Protein AF-A0A0V1GSZ4-F1 (afdb_monomer)

Nearest PDB structures (foldseek):
  8gh6-assembly1_A  TM=5.740E-01  e=3.242E-01  Bombyx mori

Sequence (174 aa):
MNVLGGAIQTRHLDAWLQCKRQGKTASCVVLDRSSSRFITTGRYTSFAALRFALPARLDLLPCRARSSKRSYQSCRRCGYDRETLPHILQHCRQFSAPAYQARHDAVQGRLETVMRRRFPNLRVNRALPEIGSNKRPDLVVVDEEARSPSSTLESGSGRITKRRSLRTGCKDTP

Secondary structure (DSSP, 8-state):
--HHHHHHHHHHHHHHHTSTTTHHHHHHHHS-GGGGHHHHH-TTS-HHHHHHHHHHHTT-S--GGG-TT-S--S-TTT--S---HHIIIII-HHHHHHHHHHHHHHHHHHHHHHHTTT-TTEEES--BGGGTB----SEEE--SS--S-------SS-----------------

Radius of gyration: 26.25 Å; Cα contacts (8 Å, |Δi|>4): 126; chains: 1; bounding box: 75×42×79 Å

Organism: Trichinella pseudospiralis (NCBI:txid6337)

pLDDT: mean 75.93, std 20.1, range [29.88, 95.19]

Foldseek 3Di:
DDPVVVVVVVVVLVVQCPPPQQVVLSVQCVPDVVSCVCVVPVPPADPVRCVPVVCLSSQNDDAQQVDPPDPQQADPFPRHRHRGSCCQPPPVCRNCVVVVVVVVVVVLVVVCVVVCVVAVQKDAQDFDVVVVGRGGDGIDGDDPVPPDDDDDPDPDDDDDDPPDDDDDDDDDDD

Mean predicted aligned error: 13.74 Å

Structure (mmCIF, N/CA/C/O backbone):
data_AF-A0A0V1GSZ4-F1
#
_entry.id   AF-A0A0V1GSZ4-F1
#
loop_
_atom_site.group_PDB
_atom_site.id
_atom_site.type_symbol
_at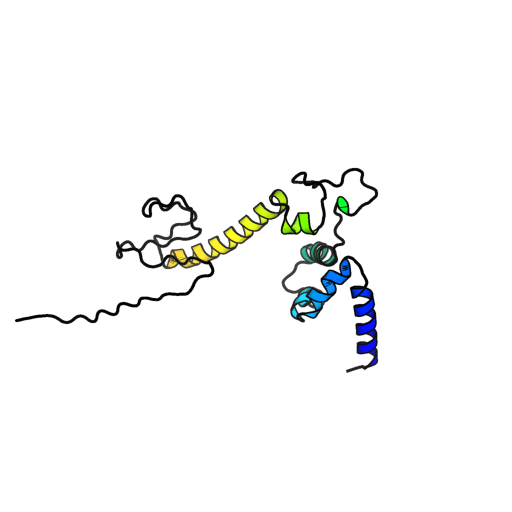om_site.label_at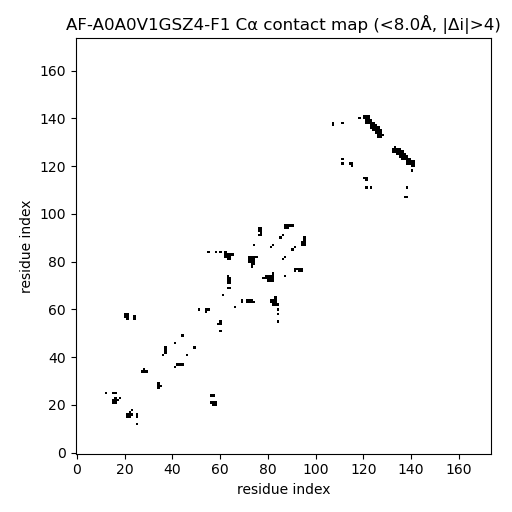om_id
_atom_site.label_alt_id
_atom_site.label_comp_id
_atom_site.label_asym_id
_atom_site.label_entity_id
_atom_site.label_seq_id
_atom_site.pdbx_PDB_ins_code
_atom_site.Cartn_x
_atom_site.Cartn_y
_atom_site.Cartn_z
_atom_site.occupancy
_atom_site.B_iso_or_equiv
_atom_site.auth_seq_id
_atom_site.auth_comp_id
_atom_site.auth_asym_id
_atom_site.auth_atom_id
_atom_site.pdbx_PDB_model_num
ATOM 1 N N . MET A 1 1 ? -16.516 -3.306 -34.337 1.00 43.47 1 MET A N 1
ATOM 2 C CA . MET A 1 1 ? -15.237 -3.301 -33.587 1.00 43.47 1 MET A CA 1
ATOM 3 C C . MET A 1 1 ? -14.121 -3.446 -34.612 1.00 43.47 1 MET A C 1
ATOM 5 O O . MET A 1 1 ? -14.121 -4.437 -35.325 1.00 43.47 1 MET A O 1
ATOM 9 N N . ASN A 1 2 ? -13.261 -2.434 -34.786 1.00 47.19 2 ASN A N 1
ATOM 10 C CA . ASN A 1 2 ? -12.267 -2.415 -35.869 1.00 47.19 2 ASN A CA 1
ATOM 11 C C . ASN A 1 2 ? -11.190 -3.488 -35.655 1.00 47.19 2 ASN A C 1
ATOM 13 O O . ASN A 1 2 ? -10.410 -3.405 -34.708 1.00 47.19 2 ASN A O 1
ATOM 17 N N . VAL A 1 3 ? -11.127 -4.453 -36.572 1.00 54.50 3 VAL A N 1
ATOM 18 C CA . VAL A 1 3 ? -10.189 -5.592 -36.577 1.00 54.50 3 VAL A CA 1
ATOM 19 C C . VAL A 1 3 ? -8.723 -5.127 -36.523 1.00 54.50 3 VAL A C 1
ATOM 21 O O . VAL A 1 3 ? -7.900 -5.718 -35.828 1.00 54.50 3 VAL A O 1
ATOM 24 N N . LEU A 1 4 ? -8.422 -3.983 -37.149 1.00 52.06 4 LEU A N 1
ATOM 25 C CA . LEU A 1 4 ? -7.107 -3.328 -37.111 1.00 52.06 4 LEU A CA 1
ATOM 26 C C . LEU A 1 4 ? -6.712 -2.850 -35.705 1.00 52.06 4 LEU A C 1
ATOM 28 O O . LEU A 1 4 ? -5.552 -2.953 -35.319 1.00 52.06 4 LEU A O 1
ATOM 32 N N . GLY A 1 5 ? -7.673 -2.370 -34.910 1.00 58.62 5 GLY A N 1
ATOM 33 C CA . GLY A 1 5 ? -7.424 -1.953 -33.528 1.00 58.62 5 GLY A CA 1
ATOM 34 C C . GLY A 1 5 ? -7.088 -3.136 -32.619 1.00 58.62 5 GLY A C 1
ATOM 35 O O . GLY A 1 5 ? -6.238 -3.006 -31.743 1.00 58.62 5 GLY A O 1
ATOM 36 N N . GLY A 1 6 ? -7.699 -4.298 -32.872 1.00 64.81 6 GLY A N 1
ATOM 37 C CA . GLY A 1 6 ? -7.403 -5.543 -32.161 1.00 64.81 6 GLY A CA 1
ATOM 38 C C . GLY A 1 6 ? -5.990 -6.055 -32.444 1.00 64.81 6 GLY A C 1
ATOM 39 O O . GLY A 1 6 ? -5.229 -6.278 -31.509 1.00 64.81 6 GLY A O 1
ATOM 40 N N . ALA A 1 7 ? -5.599 -6.144 -33.720 1.00 62.75 7 ALA A N 1
ATOM 41 C CA . ALA A 1 7 ? -4.263 -6.606 -34.120 1.00 62.75 7 ALA A CA 1
ATOM 42 C C . ALA A 1 7 ? -3.125 -5.679 -33.637 1.00 62.75 7 ALA A C 1
ATOM 44 O O . ALA A 1 7 ? -2.021 -6.119 -33.313 1.00 62.75 7 ALA A O 1
ATOM 45 N N . ILE A 1 8 ? -3.389 -4.373 -33.555 1.00 68.06 8 ILE A N 1
ATOM 46 C CA . ILE A 1 8 ? -2.455 -3.401 -32.976 1.00 68.06 8 ILE A CA 1
ATOM 47 C C . ILE A 1 8 ? -2.371 -3.554 -31.450 1.00 68.06 8 ILE A C 1
ATOM 49 O O . ILE A 1 8 ? -1.304 -3.383 -30.868 1.00 68.06 8 ILE A O 1
ATOM 53 N N . GLN A 1 9 ? -3.465 -3.885 -30.771 1.00 69.56 9 GLN A N 1
ATOM 54 C CA . GLN A 1 9 ? -3.434 -4.109 -29.325 1.00 69.56 9 GLN A CA 1
ATOM 55 C C . GLN A 1 9 ? -2.676 -5.387 -28.959 1.00 69.56 9 GLN A C 1
ATOM 57 O O . GLN A 1 9 ? -1.893 -5.361 -28.009 1.00 69.56 9 GLN A O 1
ATOM 62 N N . THR A 1 10 ? -2.835 -6.468 -29.728 1.00 76.19 10 THR A N 1
ATOM 63 C CA . THR A 1 10 ? -2.129 -7.732 -29.470 1.00 76.19 10 THR A CA 1
ATOM 64 C C . THR A 1 10 ? -0.620 -7.591 -29.651 1.00 76.19 10 THR A C 1
ATOM 66 O O . THR A 1 10 ? 0.119 -7.927 -28.733 1.00 76.19 10 THR A O 1
ATOM 69 N N . ARG A 1 11 ? -0.140 -6.962 -30.736 1.00 81.75 11 ARG A N 1
ATOM 70 C CA . ARG A 1 11 ? 1.313 -6.757 -30.937 1.00 81.75 11 ARG A CA 1
ATOM 71 C C . ARG A 1 11 ? 1.962 -5.933 -29.813 1.00 81.75 11 ARG A C 1
ATOM 73 O O . ARG A 1 11 ? 3.095 -6.197 -29.420 1.00 81.75 11 ARG A O 1
ATOM 80 N N . HIS A 1 12 ? 1.265 -4.910 -29.302 1.00 82.19 12 HIS A N 1
ATOM 81 C CA . HIS A 1 12 ? 1.781 -4.078 -28.211 1.00 82.19 12 HIS A CA 1
ATOM 82 C C . HIS A 1 12 ? 1.781 -4.838 -26.885 1.00 82.19 12 HIS A C 1
ATOM 84 O O . HIS A 1 12 ? 2.705 -4.668 -26.090 1.00 82.19 12 HIS A O 1
ATOM 90 N N . LEU A 1 13 ? 0.781 -5.693 -26.663 1.00 82.19 13 LEU A N 1
ATOM 91 C CA . LEU A 1 13 ? 0.742 -6.590 -25.517 1.00 82.19 13 LEU A CA 1
ATOM 92 C C . LEU A 1 13 ? 1.891 -7.606 -25.565 1.00 82.19 13 LEU A C 1
ATOM 94 O O . LEU A 1 13 ? 2.600 -7.740 -24.572 1.00 82.19 13 LEU A O 1
ATOM 98 N N . ASP A 1 14 ? 2.129 -8.247 -26.709 1.00 85.50 14 ASP A N 1
ATOM 99 C CA . ASP A 1 14 ? 3.207 -9.229 -26.881 1.00 85.50 14 ASP A CA 1
ATOM 100 C C . ASP A 1 14 ? 4.585 -8.601 -26.641 1.00 85.50 14 ASP A C 1
ATOM 102 O O . ASP A 1 14 ? 5.396 -9.126 -25.875 1.00 85.50 14 ASP A O 1
ATOM 106 N N . ALA A 1 15 ? 4.828 -7.416 -27.209 1.00 88.00 15 ALA A N 1
ATOM 107 C CA . ALA A 1 15 ? 6.054 -6.658 -26.968 1.00 88.00 15 ALA A CA 1
ATOM 108 C C . ALA A 1 15 ? 6.216 -6.265 -25.486 1.00 88.00 15 ALA A C 1
ATOM 110 O O . ALA A 1 15 ? 7.316 -6.313 -24.929 1.00 88.00 15 ALA A O 1
ATOM 111 N N . TRP A 1 16 ? 5.121 -5.895 -24.815 1.00 86.00 16 TRP A N 1
ATOM 112 C CA . TRP A 1 16 ? 5.157 -5.563 -23.394 1.00 86.00 16 TRP A CA 1
ATOM 113 C C . TRP A 1 16 ? 5.430 -6.798 -22.525 1.00 86.00 16 TRP A C 1
ATOM 115 O O . TRP A 1 16 ? 6.243 -6.720 -21.602 1.00 86.00 16 TRP A O 1
ATOM 125 N N . LEU A 1 17 ? 4.835 -7.950 -22.838 1.00 87.19 17 LEU A N 1
ATOM 126 C CA . LEU A 1 17 ? 5.081 -9.217 -22.140 1.00 87.19 17 LEU A CA 1
ATOM 127 C C . LEU A 1 17 ? 6.548 -9.659 -22.232 1.00 87.19 17 LEU A C 1
ATOM 129 O O . LEU A 1 17 ? 7.089 -10.186 -21.259 1.00 87.19 17 LEU A O 1
ATOM 133 N N . GLN A 1 18 ? 7.222 -9.370 -23.348 1.00 89.81 18 GLN A N 1
ATOM 134 C CA . GLN A 1 18 ? 8.650 -9.658 -23.533 1.00 89.81 18 GLN A CA 1
ATOM 135 C C . GLN A 1 18 ? 9.569 -8.789 -22.653 1.00 89.81 18 GLN A C 1
ATOM 137 O O . GLN A 1 18 ? 10.739 -9.117 -22.438 1.00 89.81 18 GLN A O 1
ATOM 142 N N . CYS A 1 19 ? 9.068 -7.690 -22.082 1.00 88.00 19 CYS A N 1
ATOM 143 C CA . CYS A 1 19 ? 9.863 -6.837 -21.208 1.00 88.00 19 CYS A CA 1
ATOM 144 C C . CYS A 1 19 ? 10.114 -7.514 -19.848 1.00 88.00 19 CYS A C 1
ATOM 146 O O . CYS A 1 19 ? 9.233 -7.574 -18.993 1.00 88.00 19 CYS A O 1
ATOM 148 N N . LYS A 1 20 ? 11.367 -7.910 -19.578 1.00 84.81 20 LYS A N 1
ATOM 149 C CA . LYS A 1 20 ? 11.816 -8.653 -18.373 1.00 84.81 20 LYS A CA 1
ATOM 150 C C . LYS A 1 20 ? 11.230 -8.189 -17.027 1.00 84.81 20 LYS A C 1
ATOM 152 O O . LYS A 1 20 ? 11.029 -8.997 -16.119 1.00 84.81 20 LYS A O 1
ATOM 157 N N . ARG A 1 21 ? 11.025 -6.879 -16.849 1.00 81.00 21 ARG A N 1
ATOM 158 C CA . ARG A 1 21 ? 10.479 -6.288 -15.610 1.00 81.00 21 ARG A CA 1
ATOM 159 C C . ARG A 1 21 ? 9.036 -5.829 -15.785 1.00 81.00 21 ARG A C 1
ATOM 161 O O . ARG A 1 21 ? 8.174 -6.269 -15.036 1.00 81.00 21 ARG A O 1
ATOM 168 N N . GLN A 1 22 ? 8.788 -4.982 -16.782 1.00 86.25 22 GLN A N 1
ATOM 169 C CA . GLN A 1 22 ? 7.484 -4.355 -17.022 1.00 86.25 22 GLN A CA 1
ATOM 170 C C . GLN A 1 22 ? 6.418 -5.355 -17.481 1.00 86.25 22 GLN A C 1
ATOM 172 O O . GLN A 1 22 ? 5.249 -5.166 -17.160 1.00 86.25 22 GLN A O 1
ATOM 177 N N . GLY A 1 23 ? 6.806 -6.425 -18.178 1.00 86.12 23 GLY A N 1
ATOM 178 C CA . GLY A 1 23 ? 5.893 -7.467 -18.647 1.00 86.12 23 GLY A CA 1
ATOM 179 C C . GLY A 1 23 ? 5.201 -8.215 -17.509 1.00 86.12 23 GLY A C 1
ATOM 180 O O . GLY A 1 23 ? 4.079 -8.680 -17.673 1.00 86.12 23 GLY A O 1
ATOM 181 N N . LYS A 1 24 ? 5.787 -8.223 -16.301 1.00 82.50 24 LYS A N 1
ATOM 182 C CA . LYS A 1 24 ? 5.134 -8.756 -15.090 1.00 82.50 24 LYS A CA 1
ATOM 183 C C . LYS A 1 24 ? 3.868 -7.987 -14.712 1.00 82.50 24 LYS A C 1
ATOM 185 O O . LYS A 1 24 ? 3.002 -8.527 -14.039 1.00 82.50 24 LYS A O 1
ATOM 190 N N . THR A 1 25 ? 3.773 -6.722 -15.110 1.00 80.06 25 THR A N 1
ATOM 191 C CA . THR A 1 25 ? 2.619 -5.861 -14.833 1.00 80.06 25 THR A CA 1
ATOM 192 C C . THR A 1 25 ? 1.507 -6.078 -15.854 1.00 80.06 25 THR A C 1
ATOM 194 O O . THR A 1 25 ? 0.344 -5.841 -15.533 1.00 80.06 25 THR A O 1
AT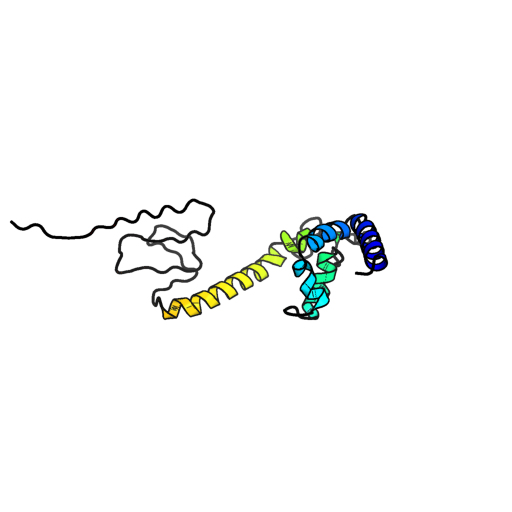OM 197 N N . ALA A 1 26 ? 1.843 -6.561 -17.055 1.00 80.25 26 ALA A N 1
ATOM 198 C CA . ALA A 1 26 ? 0.870 -6.835 -18.105 1.00 80.25 26 ALA A CA 1
ATOM 199 C C . ALA A 1 26 ? -0.156 -7.884 -17.648 1.00 80.25 26 ALA A C 1
ATOM 201 O O . ALA A 1 26 ? -1.354 -7.659 -17.803 1.00 80.25 26 ALA A O 1
ATOM 202 N N . SER A 1 27 ? 0.282 -8.958 -16.977 1.00 73.69 27 SER A N 1
ATOM 203 C CA . SER A 1 27 ? -0.632 -9.974 -16.433 1.00 73.69 27 SER A CA 1
ATOM 204 C C . SER A 1 27 ? -1.633 -9.380 -15.437 1.00 73.69 27 SER A C 1
ATOM 206 O O . SER A 1 27 ? -2.826 -9.632 -15.552 1.00 73.69 27 SER A O 1
ATOM 208 N N . CYS A 1 28 ? -1.190 -8.512 -14.522 1.00 68.69 28 CYS A N 1
ATOM 209 C CA . CYS A 1 28 ? -2.061 -7.866 -13.535 1.00 68.69 28 CYS A CA 1
ATOM 210 C C . CYS A 1 28 ? -3.076 -6.886 -14.148 1.00 68.69 28 CYS A C 1
ATOM 212 O O . CYS A 1 28 ? -4.137 -6.666 -13.566 1.00 68.69 28 CYS A O 1
ATOM 214 N N . VAL A 1 29 ? -2.753 -6.262 -15.286 1.00 72.62 29 VAL A N 1
ATOM 215 C CA . VAL A 1 29 ? -3.636 -5.289 -15.954 1.00 72.62 29 VAL A CA 1
ATOM 216 C C . VAL A 1 29 ? -4.708 -5.978 -16.804 1.00 72.62 29 VAL A C 1
ATOM 218 O O . VAL A 1 29 ? -5.798 -5.437 -16.979 1.00 72.62 29 VAL A O 1
ATOM 221 N N . VAL A 1 30 ? -4.426 -7.183 -17.302 1.00 70.88 30 VAL A N 1
ATOM 222 C CA . VAL A 1 30 ? -5.351 -7.947 -18.153 1.00 70.88 30 VAL A CA 1
ATOM 223 C C . VAL A 1 30 ? -6.458 -8.639 -17.347 1.00 70.88 30 VAL A C 1
ATOM 225 O O . VAL A 1 30 ? -7.533 -8.869 -17.891 1.00 70.88 30 VAL A O 1
ATOM 228 N N . LEU A 1 31 ? -6.242 -8.918 -16.053 1.00 72.62 31 LEU A N 1
ATOM 229 C CA . LEU A 1 31 ? -7.204 -9.655 -15.217 1.00 72.62 31 LEU A CA 1
ATOM 230 C C . LEU A 1 31 ? -8.568 -8.970 -15.074 1.00 72.62 31 LEU A C 1
ATOM 232 O O . LEU A 1 31 ? -9.579 -9.658 -14.990 1.00 72.62 31 LEU A O 1
ATOM 236 N N . ASP A 1 32 ? -8.610 -7.638 -15.024 1.00 77.62 32 ASP A N 1
ATOM 237 C CA . ASP A 1 32 ? -9.877 -6.913 -14.954 1.00 77.62 32 ASP A CA 1
ATOM 238 C C . ASP A 1 32 ? -9.764 -5.483 -15.494 1.00 77.62 32 ASP A C 1
ATOM 240 O O . ASP A 1 32 ? -8.757 -4.796 -15.296 1.00 77.62 32 ASP A O 1
ATOM 244 N N . ARG A 1 33 ? -10.840 -4.982 -16.113 1.00 70.00 33 ARG A N 1
ATOM 245 C CA . ARG A 1 33 ? -10.918 -3.603 -16.625 1.00 70.00 33 ARG A CA 1
ATOM 246 C C . ARG A 1 33 ? -10.784 -2.557 -15.521 1.00 70.00 33 ARG A C 1
ATOM 248 O O . ARG A 1 33 ? -10.337 -1.441 -15.801 1.00 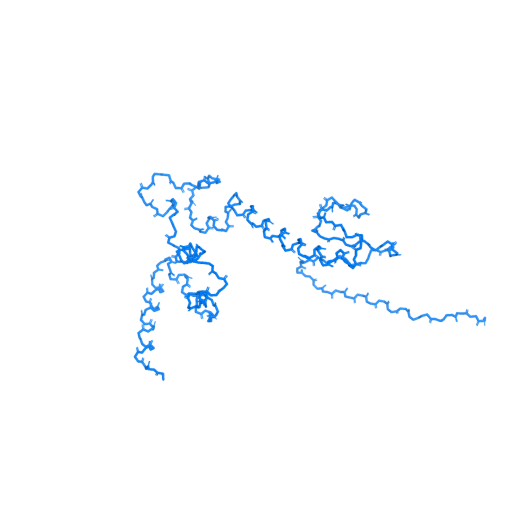70.00 33 ARG A O 1
ATOM 255 N N . SER A 1 34 ? -11.155 -2.871 -14.276 1.00 75.38 34 SER A N 1
ATOM 256 C CA . SER A 1 34 ? -10.988 -1.927 -13.165 1.00 75.38 34 SER A CA 1
ATOM 257 C C . SER A 1 34 ? -9.517 -1.694 -12.803 1.00 75.38 34 SER A C 1
ATOM 259 O O . SER A 1 34 ? -9.178 -0.614 -12.311 1.00 75.38 34 SER A O 1
ATOM 261 N N . SER A 1 35 ? -8.625 -2.635 -13.140 1.00 73.38 35 SER A N 1
ATOM 262 C CA . SER A 1 35 ? -7.209 -2.623 -12.751 1.00 73.38 35 SER A CA 1
ATOM 263 C C . SER A 1 35 ? -6.445 -1.385 -13.229 1.00 73.38 35 SER A C 1
ATOM 265 O O . SER A 1 35 ? -5.470 -0.985 -12.588 1.00 73.38 35 SER A O 1
ATOM 267 N N . SER A 1 36 ? -6.890 -0.767 -14.326 1.00 75.00 36 SER A N 1
ATOM 268 C CA . SER A 1 36 ? -6.298 0.431 -14.937 1.00 75.00 36 SER A CA 1
ATOM 269 C C . SER A 1 36 ? -7.308 1.567 -15.117 1.00 75.00 36 SER A C 1
ATOM 271 O O . SER A 1 36 ? -7.017 2.560 -15.781 1.00 75.00 36 SER A O 1
ATOM 273 N N . ARG A 1 37 ? -8.490 1.478 -14.492 1.00 77.19 37 ARG A N 1
ATOM 274 C CA . ARG A 1 37 ? -9.561 2.477 -14.649 1.00 77.19 37 ARG A CA 1
ATOM 275 C C . ARG A 1 37 ? -9.156 3.869 -14.168 1.00 77.19 37 ARG A C 1
ATOM 277 O O . ARG A 1 37 ? -9.624 4.865 -14.718 1.00 77.19 37 ARG A O 1
ATOM 284 N N . PHE A 1 38 ? -8.254 3.953 -13.193 1.00 74.44 38 PHE A N 1
ATOM 285 C CA . PHE A 1 38 ? -7.686 5.220 -12.730 1.00 74.44 38 PHE A CA 1
ATOM 286 C C . PHE A 1 38 ? -6.840 5.922 -13.809 1.00 74.44 38 PHE A C 1
ATOM 288 O O . PHE A 1 38 ? -6.800 7.146 -13.835 1.00 74.44 38 PHE A O 1
ATOM 295 N N . ILE A 1 39 ? -6.221 5.171 -14.733 1.00 75.50 39 ILE A N 1
ATOM 296 C CA . ILE A 1 39 ? -5.426 5.720 -15.846 1.00 75.50 39 ILE A CA 1
ATOM 297 C C . ILE A 1 39 ? -6.346 6.423 -16.842 1.00 75.50 39 ILE A C 1
ATOM 299 O O . ILE A 1 39 ? -6.055 7.521 -17.296 1.00 75.50 39 ILE A O 1
ATOM 303 N N . THR A 1 40 ? -7.480 5.796 -17.152 1.00 74.38 40 THR A N 1
ATOM 304 C CA . THR A 1 40 ? -8.431 6.303 -18.148 1.00 74.38 40 THR A CA 1
ATOM 305 C C . THR A 1 40 ? -9.376 7.367 -17.601 1.00 74.38 40 THR A C 1
ATOM 307 O O . THR A 1 40 ? -9.858 8.195 -18.360 1.00 74.38 40 THR A O 1
ATOM 310 N N . THR A 1 41 ? -9.703 7.322 -16.303 1.00 80.06 41 THR A N 1
ATOM 311 C CA . THR A 1 41 ? -10.754 8.179 -15.722 1.00 80.06 41 THR A CA 1
ATOM 312 C C . THR A 1 41 ? -10.234 9.244 -14.765 1.00 80.06 41 THR A C 1
ATOM 314 O O . THR A 1 41 ? -10.969 10.185 -14.482 1.00 80.06 41 THR A O 1
ATOM 317 N N . GLY A 1 42 ? -9.028 9.086 -14.203 1.00 74.00 42 GLY A N 1
ATOM 318 C CA . GLY A 1 42 ? -8.471 9.992 -13.189 1.00 74.00 42 GLY A CA 1
ATOM 319 C C . GLY A 1 42 ? -9.255 10.065 -11.870 1.00 74.00 42 GLY A C 1
ATOM 320 O O . GLY A 1 42 ? -8.871 10.804 -10.967 1.00 74.00 42 GLY A O 1
ATOM 321 N N . ARG A 1 43 ? -10.357 9.316 -11.725 1.00 78.69 43 ARG A N 1
ATOM 322 C CA . ARG A 1 43 ? -11.212 9.359 -10.534 1.00 78.69 43 ARG A CA 1
ATOM 323 C C . ARG A 1 43 ? -10.548 8.634 -9.367 1.00 78.69 43 ARG A C 1
ATOM 325 O O . ARG A 1 43 ? -9.921 7.595 -9.550 1.00 78.69 43 ARG A O 1
ATOM 332 N N . TYR A 1 44 ? -10.744 9.172 -8.164 1.00 78.06 44 TYR A N 1
ATOM 333 C CA . TYR A 1 44 ? -10.254 8.617 -6.892 1.00 78.06 44 TYR A CA 1
ATOM 334 C C . TYR A 1 44 ? -8.722 8.583 -6.729 1.00 78.06 44 TYR A C 1
ATOM 336 O O . TYR A 1 44 ? -8.221 8.026 -5.755 1.00 78.06 44 TYR A O 1
ATOM 344 N N . THR A 1 45 ? -7.965 9.210 -7.635 1.00 81.19 45 THR A N 1
ATOM 345 C CA . THR A 1 45 ? -6.501 9.322 -7.558 1.00 81.19 45 THR A CA 1
ATOM 346 C C . THR A 1 45 ? -6.059 10.734 -7.913 1.00 81.19 45 THR A C 1
ATOM 348 O O . THR A 1 45 ? -6.385 11.226 -8.988 1.00 81.19 45 THR A O 1
ATOM 351 N N . SER A 1 46 ? -5.287 11.387 -7.044 1.00 86.19 46 SER A N 1
ATOM 352 C CA . SER A 1 46 ? -4.714 12.698 -7.361 1.00 86.19 46 SER A CA 1
ATOM 353 C C . SER A 1 46 ? -3.609 12.582 -8.416 1.00 86.19 46 SER A C 1
ATOM 355 O O . SER A 1 46 ? -2.928 11.558 -8.512 1.00 86.19 46 SER A O 1
ATOM 357 N N . PHE A 1 47 ? -3.363 13.659 -9.166 1.00 82.25 47 PHE A N 1
ATOM 358 C CA . PHE A 1 47 ? -2.244 13.720 -10.115 1.00 82.25 47 PHE A CA 1
ATOM 359 C C . PHE A 1 47 ? -0.894 13.425 -9.436 1.00 82.25 47 PHE A C 1
ATOM 361 O O . PHE A 1 47 ? -0.063 12.689 -9.969 1.00 82.25 47 PHE A O 1
ATOM 368 N N . ALA A 1 48 ? -0.708 13.928 -8.209 1.00 86.62 48 ALA A N 1
ATOM 369 C CA . ALA A 1 48 ? 0.474 13.647 -7.399 1.00 86.62 48 ALA A CA 1
ATOM 370 C C . ALA A 1 48 ? 0.636 12.145 -7.105 1.00 86.62 48 ALA A C 1
ATOM 372 O O . ALA A 1 48 ? 1.747 11.626 -7.193 1.00 86.62 48 ALA A O 1
ATOM 373 N N . ALA A 1 49 ? -0.454 11.425 -6.819 1.00 86.31 49 ALA A N 1
ATOM 374 C CA . ALA A 1 49 ? -0.410 9.978 -6.626 1.00 86.31 49 ALA A CA 1
ATOM 375 C C . ALA A 1 49 ? -0.077 9.239 -7.934 1.00 86.31 49 ALA A C 1
ATOM 377 O O . ALA A 1 49 ? 0.763 8.337 -7.934 1.00 86.31 49 ALA A O 1
ATOM 378 N N . LEU A 1 50 ? -0.671 9.652 -9.061 1.00 84.62 50 LEU A N 1
ATOM 379 C CA . LEU A 1 50 ? -0.423 9.048 -10.377 1.00 84.62 50 LEU A CA 1
ATOM 380 C C . LEU A 1 50 ? 1.038 9.169 -10.818 1.00 84.62 50 LEU A C 1
ATOM 382 O O . LEU A 1 50 ? 1.598 8.197 -11.333 1.00 84.62 50 LEU A O 1
ATOM 386 N N . ARG A 1 51 ? 1.672 10.317 -10.538 1.00 87.31 51 ARG A N 1
ATOM 387 C CA . ARG A 1 51 ? 3.092 10.576 -10.826 1.00 87.31 51 ARG A CA 1
ATOM 388 C C . ARG A 1 51 ? 4.020 9.504 -10.252 1.00 87.31 51 ARG A C 1
ATOM 390 O O . ARG A 1 51 ? 5.050 9.217 -10.854 1.00 87.31 51 ARG A O 1
ATOM 397 N N . PHE A 1 52 ? 3.672 8.906 -9.113 1.00 86.75 52 PHE A N 1
ATOM 398 C CA . PHE A 1 52 ? 4.471 7.847 -8.491 1.00 86.75 52 PHE A CA 1
ATOM 399 C C . PHE A 1 52 ? 3.914 6.446 -8.749 1.00 86.75 52 PHE A C 1
ATOM 401 O O . PHE A 1 52 ? 4.693 5.514 -8.950 1.00 86.75 52 PHE A O 1
ATOM 408 N N . ALA A 1 53 ? 2.591 6.284 -8.788 1.00 85.81 53 ALA A N 1
ATOM 409 C CA . ALA A 1 53 ? 1.943 4.985 -8.942 1.00 85.81 53 ALA A CA 1
ATOM 410 C C . ALA A 1 53 ? 2.206 4.343 -10.312 1.00 85.81 53 ALA A C 1
ATOM 412 O O . ALA A 1 53 ? 2.450 3.137 -10.380 1.00 85.81 53 ALA A O 1
ATOM 413 N N . LEU A 1 54 ? 2.199 5.128 -11.395 1.00 85.38 54 LEU A N 1
ATOM 414 C CA . LEU A 1 54 ? 2.442 4.609 -12.745 1.00 85.38 54 LEU A CA 1
ATOM 415 C C . LEU A 1 54 ? 3.887 4.110 -12.917 1.00 85.38 54 LEU A C 1
ATOM 417 O O . LEU A 1 54 ? 4.065 2.935 -13.257 1.00 85.38 54 LEU A O 1
ATOM 421 N N . PRO A 1 55 ? 4.929 4.905 -12.591 1.00 89.06 55 PRO A N 1
ATOM 422 C CA . PRO A 1 55 ? 6.293 4.391 -12.586 1.00 89.06 55 PRO A CA 1
ATOM 423 C C . PRO A 1 55 ? 6.500 3.247 -11.593 1.00 89.06 55 PRO A C 1
ATOM 425 O O . PRO A 1 55 ? 7.292 2.356 -11.868 1.00 89.06 55 PRO A O 1
ATOM 428 N N . ALA A 1 56 ? 5.814 3.228 -10.445 1.00 89.00 56 ALA A N 1
ATOM 429 C CA . ALA A 1 56 ? 5.914 2.107 -9.510 1.00 89.00 56 ALA A CA 1
ATOM 430 C C . ALA A 1 56 ? 5.385 0.811 -10.137 1.00 89.00 56 ALA A C 1
ATOM 432 O O . ALA A 1 56 ? 6.060 -0.214 -10.112 1.00 89.00 56 ALA A O 1
ATOM 433 N N . ARG A 1 57 ? 4.205 0.854 -10.760 1.00 85.69 57 ARG A N 1
ATOM 434 C CA . ARG A 1 57 ? 3.607 -0.313 -11.418 1.00 85.69 57 ARG A CA 1
ATOM 435 C C . ARG A 1 57 ? 4.483 -0.886 -12.516 1.00 85.69 57 ARG A C 1
ATOM 437 O O . ARG A 1 57 ? 4.586 -2.097 -12.627 1.00 85.69 57 ARG A O 1
ATOM 444 N N . LEU A 1 58 ? 5.117 -0.031 -13.307 1.00 86.44 58 LEU A N 1
ATOM 445 C CA . LEU A 1 58 ? 6.026 -0.453 -14.374 1.00 86.44 58 LEU A CA 1
ATOM 446 C C . LEU A 1 58 ? 7.422 -0.813 -13.857 1.00 86.44 58 LEU A C 1
ATOM 448 O O . LEU A 1 58 ? 8.317 -1.098 -14.649 1.00 86.44 58 LEU A O 1
ATOM 452 N N . ASP A 1 59 ? 7.618 -0.782 -12.538 1.00 87.75 59 ASP A N 1
ATOM 453 C CA . ASP A 1 59 ? 8.910 -0.953 -11.908 1.00 87.75 59 ASP A CA 1
ATOM 454 C C . ASP A 1 59 ? 9.946 -0.056 -12.588 1.00 87.75 59 ASP A C 1
ATOM 456 O O . ASP A 1 59 ? 10.927 -0.553 -13.124 1.00 87.75 59 ASP A O 1
ATOM 460 N N . LEU A 1 60 ? 9.695 1.257 -12.597 1.00 88.81 60 LEU A N 1
ATOM 461 C CA . LEU A 1 60 ? 10.502 2.340 -13.181 1.00 88.81 60 LEU A CA 1
ATOM 462 C C . LEU A 1 60 ? 10.977 3.372 -12.146 1.00 88.81 60 LEU A C 1
ATOM 464 O O . LEU A 1 60 ? 11.806 4.220 -12.466 1.00 88.81 60 LEU A O 1
ATOM 468 N N . LEU A 1 61 ? 10.496 3.304 -10.900 1.00 89.38 61 LEU A N 1
ATOM 469 C CA . LEU A 1 61 ? 10.908 4.249 -9.859 1.00 89.38 61 LEU A CA 1
ATOM 470 C C . LEU A 1 61 ? 12.425 4.204 -9.595 1.00 89.38 61 LEU A C 1
ATOM 472 O O . LEU A 1 61 ? 13.022 3.119 -9.608 1.00 89.38 61 LEU A O 1
ATOM 476 N N . PRO A 1 62 ? 13.061 5.355 -9.309 1.00 88.56 62 PRO A N 1
ATOM 477 C CA . PRO A 1 62 ? 14.493 5.434 -9.049 1.00 88.56 62 PRO A CA 1
ATOM 478 C C . PRO A 1 62 ? 14.848 4.788 -7.698 1.00 88.56 62 PRO A C 1
ATOM 480 O O . PRO A 1 62 ? 14.822 5.421 -6.638 1.00 88.56 62 PRO A O 1
ATOM 483 N N . CYS A 1 63 ? 15.206 3.507 -7.751 1.00 90.38 63 CYS A N 1
ATOM 484 C CA . CYS A 1 63 ? 15.730 2.728 -6.630 1.00 90.38 63 CYS A CA 1
ATOM 485 C C . CYS A 1 63 ? 17.253 2.583 -6.772 1.00 90.38 63 CYS A C 1
ATOM 487 O O . CYS A 1 63 ? 17.755 2.514 -7.897 1.00 90.38 63 CYS A O 1
ATOM 489 N N . ARG A 1 64 ? 18.009 2.513 -5.668 1.00 91.94 64 ARG A N 1
ATOM 490 C CA . ARG A 1 64 ? 19.481 2.399 -5.744 1.00 91.94 64 ARG A CA 1
ATOM 491 C C . ARG A 1 64 ? 19.944 1.160 -6.514 1.00 91.94 64 ARG A C 1
ATOM 493 O O . ARG A 1 64 ? 20.787 1.304 -7.391 1.00 91.94 64 ARG A O 1
ATOM 500 N N . ALA A 1 65 ? 19.319 -0.000 -6.304 1.00 90.69 65 ALA A N 1
ATOM 501 C CA . ALA A 1 65 ? 19.690 -1.241 -6.995 1.00 90.69 65 ALA A CA 1
ATOM 502 C C . ALA A 1 65 ? 19.329 -1.269 -8.497 1.00 90.69 65 ALA A C 1
ATOM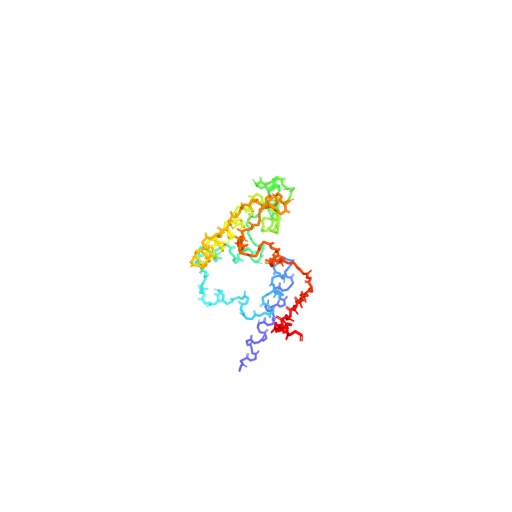 504 O O . ALA A 1 65 ? 19.627 -2.244 -9.183 1.00 90.69 65 ALA A O 1
ATOM 505 N N . ARG A 1 66 ? 18.664 -0.227 -9.024 1.00 85.69 66 ARG A N 1
ATOM 506 C CA . ARG A 1 66 ? 18.362 -0.088 -10.459 1.00 85.69 66 ARG A CA 1
ATOM 507 C C . ARG A 1 66 ? 19.516 0.533 -11.240 1.00 85.69 66 ARG A C 1
ATOM 509 O O . ARG A 1 66 ? 19.667 0.232 -12.419 1.00 85.69 66 ARG A O 1
ATOM 516 N N . SER A 1 67 ? 20.271 1.435 -10.620 1.00 81.00 67 SER A N 1
ATOM 517 C CA . SER A 1 67 ? 21.353 2.137 -11.303 1.00 81.00 67 SER A CA 1
ATOM 518 C C . SER A 1 67 ? 22.643 1.346 -11.162 1.00 81.00 67 SER A C 1
ATOM 520 O O . SER A 1 67 ? 23.172 1.236 -10.060 1.00 81.00 67 SER A O 1
ATOM 522 N N . SER A 1 68 ? 23.183 0.853 -12.277 1.00 73.88 68 SER A N 1
ATOM 523 C CA . SER A 1 68 ? 24.531 0.271 -12.314 1.00 73.88 68 SER A CA 1
ATOM 524 C C . SER A 1 68 ? 25.626 1.300 -12.015 1.00 73.88 68 SER A C 1
ATOM 526 O O . SER A 1 68 ? 26.728 0.927 -11.640 1.00 73.88 68 SER A O 1
ATOM 528 N N . LYS A 1 69 ? 25.318 2.599 -12.136 1.00 79.81 69 LYS A N 1
ATOM 529 C CA . LYS A 1 69 ? 26.257 3.703 -11.889 1.00 79.81 69 LYS A CA 1
ATOM 530 C C . LYS A 1 69 ? 26.462 4.020 -10.404 1.00 79.81 69 LYS A C 1
ATOM 532 O O . LYS A 1 69 ? 27.263 4.887 -10.079 1.00 79.81 69 LYS A O 1
ATOM 537 N N . ARG A 1 70 ? 25.688 3.414 -9.497 1.00 79.38 70 ARG A N 1
ATOM 538 C CA . ARG A 1 70 ? 25.794 3.682 -8.055 1.00 79.38 70 ARG A CA 1
ATOM 539 C C . ARG A 1 70 ? 26.609 2.588 -7.383 1.00 79.38 70 ARG A C 1
ATOM 541 O O . ARG A 1 70 ? 26.243 1.421 -7.469 1.00 79.38 70 ARG A O 1
ATOM 548 N N . SER A 1 71 ? 27.651 2.992 -6.659 1.00 82.19 71 SER A N 1
ATOM 549 C CA . SER A 1 71 ? 28.451 2.098 -5.814 1.00 82.19 71 SER A CA 1
ATOM 550 C C . SER A 1 71 ? 27.626 1.504 -4.668 1.00 82.19 71 SER A C 1
ATOM 552 O O . SER A 1 71 ? 27.763 0.329 -4.347 1.00 82.19 71 SER A O 1
ATOM 554 N N . TYR A 1 72 ? 26.705 2.284 -4.095 1.00 88.50 72 TYR A N 1
ATOM 555 C CA . TYR A 1 72 ? 25.837 1.839 -3.003 1.00 88.50 72 TYR A CA 1
ATOM 556 C C . TYR A 1 72 ? 24.474 1.368 -3.514 1.00 88.50 72 TYR A C 1
ATOM 558 O O . TYR A 1 72 ? 23.697 2.159 -4.064 1.00 88.50 72 TYR A O 1
ATOM 566 N N . GLN A 1 73 ? 24.152 0.097 -3.263 1.00 92.69 73 GLN A N 1
ATOM 567 C CA . GLN A 1 73 ? 22.843 -0.483 -3.583 1.00 92.69 73 GLN A CA 1
ATOM 568 C C . GLN A 1 73 ? 21.920 -0.639 -2.373 1.00 92.69 73 GLN A C 1
ATOM 570 O O . GLN A 1 73 ? 20.734 -0.896 -2.577 1.00 92.69 73 GLN A O 1
ATOM 575 N N . SER A 1 74 ? 22.413 -0.419 -1.152 1.00 94.75 74 SER A N 1
ATOM 576 C CA . SER A 1 74 ? 21.652 -0.643 0.077 1.00 94.75 74 SER A CA 1
ATOM 577 C C . SER A 1 74 ? 20.487 0.330 0.267 1.00 94.75 74 SER A C 1
ATOM 579 O O . SER A 1 74 ? 20.501 1.472 -0.212 1.00 94.75 74 SER A O 1
ATOM 581 N N . CYS A 1 75 ? 19.454 -0.121 0.976 1.00 94.56 75 CYS A N 1
ATOM 582 C CA . CYS A 1 75 ? 18.255 0.648 1.275 1.00 94.56 75 CYS A CA 1
ATOM 583 C C . CYS A 1 75 ? 18.576 1.908 2.077 1.00 94.56 75 CYS A C 1
ATOM 585 O O . CYS A 1 75 ? 19.191 1.847 3.137 1.00 94.56 75 CYS A O 1
ATOM 587 N N . ARG A 1 76 ? 18.083 3.055 1.592 1.00 92.12 76 ARG A N 1
ATOM 588 C CA . ARG A 1 76 ? 18.230 4.373 2.233 1.00 92.12 76 ARG A CA 1
ATOM 589 C C . ARG A 1 76 ? 17.636 4.469 3.633 1.00 92.12 76 ARG A C 1
ATOM 591 O O . ARG A 1 76 ? 18.010 5.375 4.364 1.00 92.12 76 ARG A O 1
ATOM 598 N N . ARG A 1 77 ? 16.664 3.615 3.957 1.00 93.00 77 ARG A N 1
ATOM 599 C CA . ARG A 1 77 ? 15.991 3.616 5.261 1.00 93.00 77 ARG A CA 1
ATOM 600 C C . ARG A 1 77 ? 16.562 2.524 6.152 1.00 93.00 77 ARG A C 1
ATOM 602 O O . ARG A 1 77 ? 17.197 2.842 7.144 1.00 93.00 77 ARG A O 1
ATOM 609 N N . CYS A 1 78 ? 16.406 1.261 5.748 1.00 94.38 78 CYS A N 1
ATOM 610 C CA . CYS A 1 78 ? 16.678 0.119 6.627 1.00 94.38 78 CYS A CA 1
ATOM 611 C C . CYS A 1 78 ? 18.001 -0.603 6.402 1.00 94.38 78 CYS A C 1
ATOM 613 O O . CYS A 1 78 ? 18.198 -1.661 6.987 1.00 94.38 78 CYS A O 1
ATOM 615 N N . GLY A 1 79 ? 18.874 -0.104 5.526 1.00 93.94 79 GLY A N 1
ATOM 616 C CA . GLY A 1 79 ? 20.198 -0.692 5.307 1.00 93.94 79 GLY A CA 1
ATOM 617 C C . GLY A 1 79 ? 20.230 -2.026 4.551 1.00 93.94 79 GLY A C 1
ATOM 618 O O . GLY A 1 79 ? 21.315 -2.494 4.246 1.00 93.94 79 GLY A O 1
ATOM 619 N N . TYR A 1 80 ? 19.083 -2.611 4.184 1.00 94.88 80 TYR A N 1
ATOM 620 C CA . TYR A 1 80 ? 19.013 -3.868 3.421 1.00 94.88 80 TYR A CA 1
ATOM 621 C C . TYR A 1 80 ? 19.849 -3.822 2.133 1.00 94.88 80 TYR A C 1
ATOM 623 O O . TYR A 1 80 ? 19.783 -2.826 1.415 1.00 94.88 80 TYR A O 1
ATOM 631 N N . ASP A 1 81 ? 20.557 -4.903 1.800 1.00 93.62 81 ASP A N 1
ATOM 632 C CA . ASP A 1 81 ? 21.626 -4.940 0.786 1.00 93.62 81 ASP A CA 1
ATOM 633 C C . ASP A 1 81 ? 21.248 -4.371 -0.585 1.00 93.62 81 ASP A C 1
ATOM 635 O O . ASP A 1 81 ? 22.056 -3.710 -1.242 1.00 93.62 81 ASP A O 1
ATOM 639 N N . ARG A 1 82 ? 20.007 -4.603 -1.033 1.00 93.19 82 ARG A N 1
ATOM 640 C CA . ARG A 1 82 ? 19.522 -4.136 -2.339 1.00 93.19 82 ARG A CA 1
ATOM 641 C C . ARG A 1 82 ? 18.195 -3.407 -2.227 1.00 93.19 82 ARG A C 1
ATOM 643 O O . ARG A 1 82 ? 17.127 -4.003 -2.091 1.00 93.19 82 ARG A O 1
ATOM 650 N N . GLU A 1 83 ? 18.249 -2.096 -2.403 1.00 94.19 83 GLU A N 1
ATOM 651 C CA . GLU A 1 83 ? 17.085 -1.235 -2.534 1.00 94.19 83 GLU A CA 1
ATOM 652 C C . GLU A 1 83 ? 16.417 -1.445 -3.898 1.00 94.19 83 GLU A C 1
ATOM 654 O O . GLU A 1 83 ? 16.677 -0.731 -4.872 1.00 94.19 83 GLU A O 1
ATOM 659 N N . THR A 1 84 ? 15.563 -2.457 -3.976 1.00 93.00 84 THR A N 1
ATOM 660 C CA . THR A 1 84 ? 14.680 -2.713 -5.116 1.00 93.00 84 THR A CA 1
ATOM 661 C C . THR A 1 84 ? 13.295 -2.116 -4.867 1.00 93.00 84 THR A C 1
ATOM 663 O O . THR A 1 84 ? 12.942 -1.769 -3.738 1.00 93.00 84 THR A O 1
ATOM 666 N N . LEU A 1 85 ? 12.478 -1.995 -5.916 1.00 91.75 85 LEU A N 1
ATOM 667 C CA . LEU A 1 85 ? 11.108 -1.522 -5.743 1.00 91.75 85 LEU A CA 1
ATOM 668 C C . LEU A 1 85 ? 10.245 -2.473 -4.885 1.00 91.75 85 LEU A C 1
ATOM 670 O O . LEU A 1 85 ? 9.584 -1.970 -3.974 1.00 91.75 85 LEU A O 1
ATOM 674 N N . PRO A 1 86 ? 10.274 -3.811 -5.087 1.00 90.31 86 PRO A N 1
ATOM 675 C CA . PRO A 1 86 ? 9.585 -4.743 -4.194 1.00 90.31 86 PRO A CA 1
ATOM 676 C C . PRO A 1 86 ? 10.036 -4.593 -2.742 1.00 90.31 86 PRO A C 1
ATOM 678 O O . PRO A 1 86 ? 9.200 -4.578 -1.844 1.00 90.31 86 PRO A O 1
ATOM 681 N N . HIS A 1 87 ? 11.338 -4.386 -2.511 1.00 93.56 87 HIS A N 1
ATOM 682 C CA . HIS A 1 87 ? 11.843 -4.107 -1.173 1.00 93.56 87 HIS A CA 1
ATOM 683 C C . HIS A 1 87 ? 11.171 -2.871 -0.562 1.00 93.56 87 HIS A C 1
ATOM 685 O O . HIS A 1 87 ? 10.582 -2.980 0.507 1.00 93.56 87 HIS A O 1
ATOM 691 N N . ILE A 1 88 ? 11.205 -1.718 -1.240 1.00 92.12 88 ILE A N 1
ATOM 692 C CA . ILE A 1 88 ? 10.626 -0.471 -0.710 1.00 92.12 88 ILE A CA 1
ATOM 693 C C . ILE A 1 88 ? 9.129 -0.627 -0.410 1.00 92.12 88 ILE A C 1
ATOM 695 O O . ILE A 1 88 ? 8.676 -0.206 0.651 1.00 92.12 88 ILE A O 1
ATOM 699 N N . LEU A 1 89 ? 8.363 -1.211 -1.337 1.00 88.75 89 LEU A N 1
ATOM 700 C CA . LEU A 1 89 ? 6.902 -1.247 -1.232 1.00 88.75 89 LEU A CA 1
ATOM 701 C C . LEU A 1 89 ? 6.374 -2.332 -0.288 1.00 88.75 89 LEU A C 1
ATOM 703 O O . LEU A 1 89 ? 5.346 -2.105 0.346 1.00 88.75 89 LEU A O 1
ATOM 707 N N . GLN A 1 90 ? 7.042 -3.487 -0.216 1.00 87.94 90 GLN A N 1
ATOM 708 C CA . GLN A 1 90 ? 6.520 -4.678 0.467 1.00 87.94 90 GLN A CA 1
ATOM 709 C C . GLN A 1 90 ? 7.318 -5.063 1.717 1.00 87.94 90 GLN A C 1
ATOM 711 O O . GLN A 1 90 ? 6.746 -5.571 2.677 1.00 87.94 90 GLN A O 1
ATOM 716 N N . HIS A 1 91 ? 8.634 -4.830 1.735 1.00 92.06 91 HIS A N 1
ATOM 717 C CA . HIS A 1 91 ? 9.518 -5.419 2.753 1.00 92.06 91 HIS A CA 1
ATOM 718 C C . HIS A 1 91 ? 10.190 -4.395 3.671 1.00 92.06 91 HIS A C 1
ATOM 720 O O . HIS A 1 91 ? 10.587 -4.728 4.788 1.00 92.06 91 HIS A O 1
ATOM 726 N N . CYS A 1 92 ? 10.318 -3.141 3.243 1.00 95.19 92 CYS A N 1
ATOM 727 C CA . CYS A 1 92 ? 10.981 -2.100 4.012 1.00 95.19 92 CYS A CA 1
ATOM 728 C C . CYS A 1 92 ? 10.065 -1.612 5.141 1.00 95.19 92 CYS A C 1
ATOM 730 O O . CYS A 1 92 ? 9.370 -0.610 4.997 1.00 95.19 92 CYS A O 1
ATOM 732 N N . ARG A 1 93 ? 10.078 -2.302 6.287 1.00 92.06 93 ARG A N 1
ATOM 733 C CA . ARG A 1 93 ? 9.223 -1.969 7.442 1.00 92.06 93 ARG A CA 1
ATOM 734 C C . ARG A 1 93 ? 9.400 -0.532 7.927 1.00 92.06 93 ARG A C 1
ATOM 736 O O . ARG A 1 93 ? 8.416 0.128 8.214 1.00 92.06 93 ARG A O 1
ATOM 743 N N . GLN A 1 94 ? 10.621 -0.004 7.946 1.00 92.88 94 GLN A N 1
ATOM 744 C CA . GLN A 1 94 ? 10.846 1.404 8.303 1.00 92.88 94 GLN A CA 1
ATOM 745 C C . GLN A 1 94 ? 10.229 2.389 7.295 1.00 92.88 94 GLN A C 1
ATOM 747 O O . GLN A 1 94 ? 9.920 3.523 7.648 1.00 92.88 94 GLN A O 1
ATOM 752 N N . PHE A 1 95 ? 10.048 1.982 6.032 1.00 90.69 95 PHE A N 1
ATOM 753 C CA . PHE A 1 95 ? 9.301 2.768 5.053 1.00 90.69 95 PHE A CA 1
ATOM 754 C C . PHE A 1 95 ? 7.792 2.608 5.233 1.00 90.69 95 PHE A C 1
ATOM 756 O O . PHE A 1 95 ? 7.074 3.605 5.274 1.00 90.69 95 PHE A O 1
ATOM 763 N N . SER A 1 96 ? 7.318 1.365 5.294 1.00 89.81 96 SER A N 1
ATOM 764 C CA . SER A 1 96 ? 5.905 1.038 5.145 1.00 89.81 96 SER A CA 1
ATOM 765 C C . SER A 1 96 ? 5.121 1.041 6.454 1.00 89.81 96 SER A C 1
ATOM 767 O O . SER A 1 96 ? 3.951 1.414 6.432 1.00 89.81 96 SER A O 1
ATOM 769 N N . ALA A 1 97 ? 5.735 0.692 7.588 1.00 90.44 97 ALA A N 1
ATOM 770 C CA . ALA A 1 97 ? 5.027 0.521 8.856 1.00 90.44 97 ALA A CA 1
ATOM 771 C C . ALA A 1 97 ? 4.287 1.787 9.321 1.00 90.44 97 ALA A C 1
ATOM 773 O O . ALA A 1 97 ? 3.104 1.657 9.624 1.00 90.44 97 ALA A O 1
ATOM 774 N N . PRO A 1 98 ? 4.871 3.006 9.291 1.00 91.88 98 PRO A N 1
ATOM 775 C CA . PRO A 1 98 ? 4.132 4.208 9.688 1.00 91.88 98 PRO A CA 1
ATOM 776 C C . PRO A 1 98 ? 2.910 4.465 8.799 1.00 91.88 98 PRO A C 1
ATOM 778 O O . PRO A 1 98 ? 1.834 4.800 9.283 1.00 91.88 98 PRO A O 1
ATOM 781 N N . ALA A 1 99 ? 3.053 4.253 7.487 1.00 88.62 99 ALA A N 1
ATOM 782 C CA . ALA A 1 99 ? 1.955 4.423 6.542 1.00 88.62 99 ALA A CA 1
ATOM 783 C C . ALA A 1 99 ? 0.878 3.343 6.708 1.00 88.62 99 ALA A C 1
ATOM 785 O O . ALA A 1 99 ? -0.298 3.606 6.478 1.00 88.62 99 ALA A O 1
ATOM 786 N N . TYR A 1 100 ? 1.264 2.119 7.068 1.00 90.00 100 TYR A N 1
ATOM 787 C CA . TYR A 1 100 ? 0.326 1.031 7.321 1.00 90.00 100 TYR A CA 1
ATOM 788 C C . TYR A 1 100 ? -0.451 1.311 8.603 1.00 90.00 100 TYR A C 1
ATOM 790 O O . TYR A 1 100 ? -1.678 1.321 8.555 1.00 90.00 100 TYR A O 1
ATOM 798 N N . GLN A 1 101 ? 0.252 1.647 9.685 1.00 91.00 101 GLN A N 1
ATOM 799 C CA . GLN A 1 101 ? -0.345 2.008 10.965 1.00 91.00 101 GLN A CA 1
ATOM 800 C C . GLN A 1 101 ? -1.340 3.160 10.804 1.00 91.00 101 GLN A C 1
ATOM 802 O O . GLN A 1 101 ? -2.503 2.996 11.138 1.00 91.00 101 GLN A O 1
ATOM 807 N N . ALA A 1 102 ? -0.949 4.256 10.144 1.00 92.06 102 ALA A N 1
ATOM 808 C CA . ALA A 1 102 ? -1.839 5.396 9.922 1.00 92.06 102 ALA A CA 1
ATOM 809 C C . ALA A 1 102 ? -3.123 5.030 9.152 1.00 92.06 102 ALA A C 1
ATOM 811 O O . ALA A 1 102 ? -4.189 5.582 9.419 1.00 92.06 102 ALA A O 1
ATOM 812 N N . ARG A 1 103 ? -3.054 4.094 8.191 1.00 91.06 103 ARG A N 1
ATOM 813 C CA . ARG A 1 103 ? -4.258 3.603 7.501 1.00 91.06 103 ARG A CA 1
ATOM 814 C C . ARG A 1 103 ? -5.139 2.764 8.421 1.00 91.06 103 ARG A C 1
ATOM 816 O O . ARG A 1 103 ? -6.355 2.920 8.364 1.00 91.06 103 ARG A O 1
ATOM 823 N N . HIS A 1 104 ? -4.541 1.884 9.223 1.00 91.62 104 HIS A N 1
ATOM 824 C CA . HIS A 1 104 ? -5.270 1.080 10.203 1.00 91.62 104 HIS A CA 1
ATOM 825 C C . HIS A 1 104 ? -5.946 1.978 11.243 1.00 91.62 104 HIS A C 1
ATOM 827 O O . HIS A 1 104 ? -7.160 1.888 11.406 1.00 91.62 104 HIS A O 1
ATOM 833 N N . ASP A 1 105 ? -5.211 2.929 11.816 1.00 92.38 105 ASP A N 1
ATOM 834 C CA . ASP A 1 105 ? -5.722 3.901 12.783 1.00 92.38 105 ASP A CA 1
ATOM 835 C C . ASP A 1 105 ? -6.862 4.744 12.185 1.00 92.38 105 ASP A C 1
ATOM 837 O O . ASP A 1 105 ? -7.877 4.977 12.837 1.00 92.38 105 ASP A O 1
ATOM 841 N N . ALA A 1 106 ? -6.755 5.160 10.916 1.00 92.88 106 ALA A N 1
ATOM 842 C CA . ALA A 1 106 ? -7.815 5.917 10.247 1.00 92.88 106 ALA A CA 1
ATOM 843 C C . ALA A 1 106 ? -9.110 5.105 10.065 1.00 92.88 106 ALA A C 1
ATOM 845 O O . ALA A 1 106 ? -10.207 5.656 10.180 1.00 92.88 106 ALA A O 1
ATOM 846 N N . VAL A 1 107 ? -9.007 3.807 9.763 1.00 92.81 107 VAL A N 1
ATOM 847 C CA . VAL A 1 107 ? -10.174 2.914 9.677 1.00 92.81 107 VAL A CA 1
ATOM 848 C C . VAL A 1 107 ? -10.752 2.665 11.067 1.00 92.81 107 VAL A C 1
ATOM 850 O O . VAL A 1 107 ? -11.962 2.801 11.257 1.00 92.81 107 VAL A O 1
ATOM 853 N N . GLN A 1 108 ? -9.892 2.371 12.041 1.00 94.50 108 GLN A N 1
ATOM 854 C CA . GLN A 1 108 ? -10.279 2.155 13.428 1.00 94.50 108 GLN A CA 1
ATOM 855 C C . GLN A 1 108 ? -10.998 3.377 14.006 1.00 94.50 108 GLN A C 1
ATOM 857 O O . GLN A 1 108 ? -12.071 3.220 14.573 1.00 94.50 108 GLN A O 1
ATOM 862 N N . GLY A 1 109 ? -10.486 4.592 13.797 1.00 93.69 109 GLY A N 1
ATOM 863 C CA . GLY A 1 109 ? -11.099 5.821 14.309 1.00 93.69 109 GLY A CA 1
ATOM 864 C C . GLY A 1 109 ? -12.487 6.098 13.719 1.00 93.69 109 GLY A C 1
ATOM 865 O O . GLY A 1 109 ? -13.391 6.562 14.419 1.00 93.69 109 GLY A O 1
ATOM 866 N N . ARG A 1 110 ? -12.711 5.750 12.443 1.00 94.06 110 ARG A N 1
ATOM 867 C CA . ARG A 1 110 ? -14.053 5.818 11.834 1.00 94.06 110 ARG A CA 1
ATOM 868 C C . ARG A 1 110 ? -15.009 4.834 12.494 1.00 94.06 110 ARG A C 1
ATOM 870 O O . ARG A 1 110 ? -16.147 5.195 12.790 1.00 94.06 110 ARG A O 1
ATOM 877 N N . LEU A 1 111 ? -14.548 3.608 12.726 1.00 93.38 111 LEU A N 1
ATOM 878 C CA . LEU A 1 111 ? -15.352 2.571 13.359 1.00 93.38 111 LEU A CA 1
ATOM 879 C C . LEU A 1 111 ? -15.649 2.916 14.824 1.00 93.38 111 LEU A C 1
ATOM 881 O O . LEU A 1 111 ? -16.798 2.836 15.245 1.00 93.38 111 LEU A O 1
ATOM 885 N N . GLU A 1 112 ? -14.656 3.408 15.559 1.00 94.00 112 GLU A N 1
ATOM 886 C CA . GLU A 1 112 ? -14.798 3.924 16.919 1.00 94.00 112 GLU A CA 1
ATOM 887 C C . GLU A 1 112 ? -15.871 5.017 16.993 1.00 94.00 112 GLU A C 1
ATOM 889 O O . GLU A 1 112 ? -16.768 4.941 17.831 1.00 94.00 112 GLU A O 1
ATOM 894 N N . THR A 1 113 ? -15.841 5.990 16.077 1.00 92.94 113 THR A N 1
ATOM 895 C CA . THR A 1 113 ? -16.821 7.091 16.031 1.00 92.94 113 THR A CA 1
ATOM 896 C C . THR A 1 113 ? -18.261 6.583 15.910 1.00 92.94 113 THR A C 1
ATOM 898 O O . THR A 1 113 ? -19.172 7.126 16.537 1.00 92.94 113 THR A O 1
ATOM 901 N N . VAL A 1 114 ? -18.484 5.536 15.110 1.00 93.06 114 VAL A N 1
ATOM 902 C CA . VAL A 1 114 ? -19.810 4.922 14.943 1.00 93.06 114 VAL A CA 1
ATOM 903 C C . VAL A 1 114 ? -20.172 4.077 16.163 1.00 93.06 114 VAL A C 1
ATOM 905 O O . VAL A 1 114 ? -21.278 4.197 16.690 1.00 93.06 114 VAL A O 1
ATOM 908 N N . MET A 1 115 ? -19.244 3.248 16.640 1.00 91.94 115 MET A N 1
ATOM 909 C CA . MET A 1 115 ? -19.492 2.295 17.721 1.00 91.94 115 MET A CA 1
ATOM 910 C C . MET A 1 115 ? -19.717 2.973 19.070 1.00 91.94 115 MET A C 1
ATOM 912 O O . MET A 1 115 ? -20.585 2.523 19.812 1.00 91.94 115 MET A O 1
ATOM 916 N N . ARG A 1 116 ? -19.031 4.083 19.374 1.00 91.31 116 ARG A N 1
ATOM 917 C CA . ARG A 1 116 ? -19.234 4.836 20.627 1.00 91.31 116 ARG A CA 1
ATOM 918 C C . ARG A 1 116 ? -20.665 5.332 20.812 1.00 91.31 116 ARG A C 1
ATOM 920 O O . ARG A 1 116 ? -21.119 5.448 21.942 1.00 91.31 116 ARG A O 1
ATOM 927 N N . ARG A 1 117 ? -21.399 5.577 19.720 1.00 89.06 117 ARG A N 1
ATOM 928 C CA . ARG A 1 117 ? -22.820 5.967 19.784 1.00 89.06 117 ARG A CA 1
ATOM 929 C C . ARG A 1 117 ? -23.709 4.849 20.324 1.00 89.06 117 ARG A C 1
ATOM 931 O O . ARG A 1 117 ? -24.766 5.128 20.875 1.00 89.06 117 ARG A O 1
ATOM 938 N N . ARG A 1 118 ? -23.305 3.590 20.124 1.00 88.12 118 ARG A N 1
ATOM 939 C CA . ARG A 1 118 ? -24.073 2.402 20.513 1.00 88.12 118 ARG A CA 1
ATOM 940 C C . ARG A 1 118 ? -23.527 1.720 21.766 1.00 88.12 118 ARG A C 1
ATOM 942 O O . ARG A 1 118 ? -24.304 1.123 22.499 1.00 88.12 118 ARG A O 1
ATOM 949 N N . PHE A 1 119 ? -22.221 1.809 21.996 1.00 89.19 119 PHE A N 1
ATOM 950 C CA . PHE A 1 119 ? -21.509 1.122 23.067 1.00 89.19 119 PHE A CA 1
ATOM 951 C C . PHE A 1 119 ? -20.666 2.134 23.859 1.00 89.19 119 PHE A C 1
ATOM 953 O O . PHE A 1 119 ? -19.520 2.401 23.486 1.00 89.19 119 PHE A O 1
ATOM 960 N N . PRO A 1 120 ? -21.205 2.703 24.954 1.00 84.44 120 PRO A N 1
ATOM 961 C CA . PRO A 1 120 ? -20.475 3.651 25.801 1.00 84.44 120 PRO A CA 1
ATOM 962 C C . PRO A 1 120 ? -19.189 3.054 26.394 1.00 84.44 120 PRO A C 1
ATOM 964 O O . PRO A 1 120 ? -18.178 3.744 26.506 1.00 84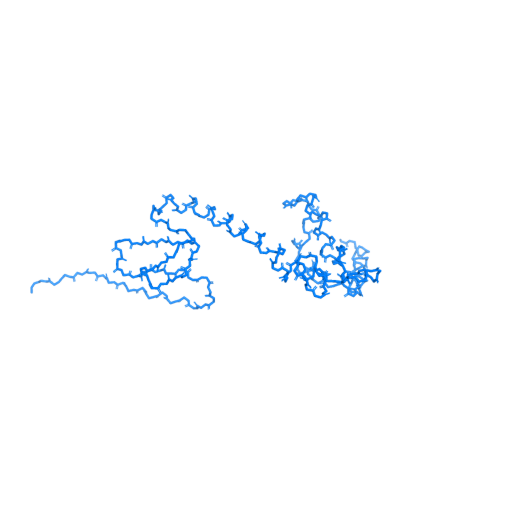.44 120 PRO A O 1
ATOM 967 N N . ASN A 1 121 ? -19.198 1.746 26.671 1.00 87.19 121 ASN A N 1
ATOM 968 C CA . ASN A 1 121 ? -18.080 0.999 27.258 1.00 87.19 121 ASN A CA 1
ATOM 969 C C . ASN A 1 121 ? -17.059 0.496 26.215 1.00 87.19 121 ASN A C 1
ATOM 971 O O . ASN A 1 121 ? -16.300 -0.436 26.483 1.00 87.19 121 ASN A O 1
ATOM 975 N N . LEU A 1 122 ? -17.032 1.079 25.010 1.00 89.25 122 LEU A N 1
ATOM 976 C CA . LEU A 1 122 ? -16.064 0.712 23.975 1.00 89.25 122 LEU A CA 1
ATOM 977 C C . LEU A 1 122 ? -14.628 1.020 24.433 1.00 89.25 122 LEU A C 1
ATOM 979 O O . LEU A 1 122 ? -14.259 2.173 24.681 1.00 89.25 122 LEU A O 1
ATOM 983 N N . ARG A 1 123 ? -13.796 -0.020 24.478 1.00 88.94 123 ARG A N 1
ATOM 984 C CA . ARG A 1 123 ? -12.359 0.051 24.762 1.00 88.94 123 ARG A CA 1
ATOM 985 C C . ARG A 1 123 ? -11.584 -0.033 23.451 1.00 88.94 123 ARG A C 1
ATOM 987 O O . ARG A 1 123 ? -11.933 -0.806 22.565 1.00 88.94 123 ARG A O 1
ATOM 994 N N . VAL A 1 124 ? -10.520 0.757 23.346 1.00 90.50 124 VAL A N 1
ATOM 995 C CA . VAL A 1 124 ? -9.741 0.932 22.114 1.00 90.50 124 VAL A CA 1
ATOM 996 C C . VAL A 1 124 ? -8.260 0.765 22.432 1.00 90.50 124 VAL A C 1
ATOM 998 O O . VAL A 1 124 ? -7.777 1.389 23.378 1.00 90.50 124 VAL A O 1
ATOM 1001 N N . ASN A 1 125 ? -7.545 -0.080 21.681 1.00 90.00 125 ASN A N 1
ATOM 1002 C CA . ASN A 1 125 ? -6.099 -0.323 21.836 1.00 90.00 125 ASN A CA 1
ATOM 1003 C C . ASN A 1 125 ? -5.639 -0.599 23.286 1.00 90.00 125 ASN A C 1
ATOM 1005 O O . ASN A 1 125 ? -4.518 -0.261 23.703 1.00 90.00 125 ASN A O 1
ATOM 1009 N N . ARG A 1 126 ? -6.508 -1.220 24.089 1.00 86.25 126 ARG A N 1
ATOM 1010 C CA . ARG A 1 126 ? -6.293 -1.428 25.525 1.00 86.25 126 ARG A CA 1
ATOM 1011 C C . ARG A 1 126 ? -6.092 -2.905 25.823 1.00 86.25 126 ARG A C 1
ATOM 1013 O O . ARG A 1 126 ? -6.773 -3.753 25.258 1.00 86.25 126 ARG A O 1
ATOM 1020 N N . ALA A 1 127 ? -5.163 -3.197 26.730 1.00 85.06 127 ALA A N 1
ATOM 1021 C CA . ALA A 1 127 ? -5.010 -4.547 27.251 1.00 85.06 127 ALA A CA 1
ATOM 1022 C C . ALA A 1 127 ? -6.279 -4.983 28.002 1.00 85.06 127 ALA A C 1
ATOM 1024 O O . ALA A 1 127 ? -6.977 -4.152 28.604 1.00 85.06 127 ALA A O 1
ATOM 1025 N N . LEU A 1 128 ? -6.557 -6.286 27.965 1.00 82.06 128 LEU A N 1
ATOM 1026 C CA . LEU A 1 128 ? -7.688 -6.920 28.646 1.00 82.06 128 LEU A CA 1
ATOM 1027 C C . LEU A 1 128 ? -7.169 -7.881 29.729 1.00 82.06 128 LEU A C 1
ATOM 1029 O O . LEU A 1 128 ? -7.251 -9.104 29.568 1.00 82.06 128 LEU A O 1
ATOM 1033 N N . PRO A 1 129 ? -6.628 -7.350 30.844 1.00 80.50 129 PRO A N 1
ATOM 1034 C CA . PRO A 1 129 ? -6.121 -8.184 31.933 1.00 80.50 129 PRO A CA 1
ATOM 1035 C C . PRO A 1 129 ? -7.223 -9.050 32.563 1.00 80.50 129 PRO A C 1
ATOM 1037 O O . PRO A 1 129 ? -6.942 -10.141 33.041 1.00 80.50 129 PRO A O 1
ATOM 1040 N N . GLU A 1 130 ? -8.481 -8.613 32.484 1.00 79.25 130 GLU A N 1
ATOM 1041 C CA . GLU A 1 130 ? -9.668 -9.354 32.936 1.00 79.25 130 GLU A CA 1
ATOM 1042 C C . GLU A 1 130 ? -9.899 -10.699 32.219 1.00 79.25 130 GLU A C 1
ATOM 1044 O O . GLU A 1 130 ? -10.550 -11.576 32.775 1.00 79.25 130 GLU A O 1
ATOM 1049 N N . ILE A 1 131 ? -9.325 -10.897 31.026 1.00 74.25 131 ILE A N 1
ATOM 1050 C CA . ILE A 1 131 ? -9.359 -12.168 30.271 1.00 74.25 131 ILE A CA 1
ATOM 1051 C C . ILE A 1 131 ? -7.963 -12.832 30.287 1.00 74.25 131 ILE A C 1
ATOM 1053 O O . ILE A 1 131 ? -7.649 -13.696 29.473 1.00 74.25 131 ILE A O 1
ATOM 1057 N N . GLY A 1 132 ? -7.068 -12.393 31.180 1.00 77.88 132 GLY A N 1
ATOM 1058 C CA . GLY A 1 132 ? -5.700 -12.908 31.284 1.00 77.88 132 GLY A CA 1
ATOM 1059 C C . GLY A 1 132 ? -4.820 -12.612 30.063 1.00 77.88 132 GLY A C 1
ATOM 1060 O O . GLY A 1 132 ? -3.823 -13.296 29.845 1.00 77.88 132 GLY A O 1
ATOM 1061 N N . SER A 1 133 ? -5.174 -11.614 29.242 1.00 79.44 133 SER A N 1
ATOM 1062 C CA . SER A 1 133 ? -4.472 -11.302 27.995 1.00 79.44 133 SER A CA 1
ATOM 1063 C C . SER A 1 133 ? -3.819 -9.920 28.034 1.00 79.44 133 SER A C 1
ATOM 1065 O O . SER A 1 133 ? -4.488 -8.893 28.140 1.00 79.44 133 SER A O 1
ATOM 1067 N N . ASN A 1 134 ? -2.496 -9.887 27.845 1.00 82.44 134 ASN A N 1
ATOM 1068 C CA . ASN A 1 134 ? -1.729 -8.648 27.646 1.00 82.44 134 ASN A CA 1
ATOM 1069 C C . ASN A 1 134 ? -1.788 -8.130 26.199 1.00 82.44 134 ASN A C 1
ATOM 1071 O O . ASN A 1 134 ? -1.164 -7.117 25.871 1.00 82.44 134 ASN A O 1
ATOM 1075 N N . LYS A 1 135 ? -2.517 -8.819 25.312 1.00 84.50 135 LYS A N 1
ATOM 1076 C CA . LYS A 1 135 ? -2.748 -8.335 23.948 1.00 84.50 135 LYS A CA 1
ATOM 1077 C C . LYS A 1 135 ? -3.634 -7.094 23.993 1.00 84.50 135 LYS A C 1
ATOM 1079 O O . LYS A 1 135 ? -4.448 -6.934 24.898 1.00 84.50 135 LYS A O 1
ATOM 1084 N N . ARG A 1 136 ? -3.472 -6.225 22.997 1.00 87.12 136 ARG A N 1
ATOM 1085 C CA . ARG A 1 136 ? -4.218 -4.971 22.845 1.00 87.12 136 ARG A CA 1
ATOM 1086 C C . ARG A 1 136 ? -5.047 -5.076 21.567 1.00 87.12 136 ARG A C 1
ATOM 1088 O O . ARG A 1 136 ? -4.517 -4.758 20.509 1.00 87.12 136 ARG A O 1
ATOM 1095 N N . PRO A 1 137 ? -6.277 -5.609 21.630 1.00 86.38 137 PRO A N 1
ATOM 1096 C CA . PRO A 1 137 ? -7.156 -5.622 20.472 1.00 86.38 137 PRO A CA 1
ATOM 1097 C C . PRO A 1 137 ? -7.531 -4.189 20.078 1.00 86.38 137 PRO A C 1
ATOM 1099 O O . PRO A 1 137 ? -7.617 -3.310 20.943 1.00 86.38 137 PRO A O 1
ATOM 1102 N N . ASP A 1 138 ? -7.789 -3.979 18.788 1.00 88.19 138 ASP A N 1
ATOM 1103 C CA . ASP A 1 138 ? -8.070 -2.651 18.235 1.00 88.19 138 ASP A CA 1
ATOM 1104 C C . ASP A 1 138 ? -9.349 -2.045 18.839 1.00 88.19 138 ASP A C 1
ATOM 1106 O O . ASP A 1 138 ? -9.344 -0.900 19.293 1.00 88.19 138 ASP A O 1
ATOM 1110 N N . LEU A 1 139 ? -10.432 -2.831 18.912 1.00 90.19 139 LEU A N 1
ATOM 1111 C CA . LEU A 1 139 ? -11.732 -2.442 19.471 1.00 90.19 139 LEU A CA 1
ATOM 1112 C C . LEU A 1 139 ? -12.336 -3.587 20.291 1.00 90.19 139 LEU A C 1
ATOM 1114 O O . LEU A 1 139 ? -12.360 -4.731 19.841 1.00 90.19 139 LEU A O 1
ATOM 1118 N N . VAL A 1 140 ? -12.858 -3.276 21.477 1.00 89.75 140 VAL A N 1
ATOM 1119 C CA . VAL A 1 140 ? -13.465 -4.249 22.397 1.00 89.75 140 VAL A CA 1
ATOM 1120 C C . VAL A 1 140 ? -14.720 -3.650 23.015 1.00 89.75 140 VAL A C 1
ATOM 1122 O O . VAL A 1 140 ? -14.682 -2.549 23.563 1.00 89.75 140 VAL A O 1
ATOM 1125 N N . VAL A 1 141 ? -15.819 -4.395 22.966 1.00 87.06 141 VAL A N 1
ATOM 1126 C CA . VAL A 1 141 ? -17.040 -4.093 23.718 1.00 87.06 141 VAL A CA 1
ATOM 1127 C C . VAL A 1 141 ? -17.148 -5.127 24.828 1.00 87.06 141 VAL A C 1
ATOM 1129 O O . VAL A 1 141 ? -17.143 -6.323 24.547 1.00 87.06 141 VAL A O 1
ATOM 1132 N N . VAL A 1 142 ? -17.203 -4.663 26.073 1.00 77.25 142 VAL A N 1
ATOM 1133 C CA . VAL A 1 142 ? -17.453 -5.519 27.235 1.00 77.25 142 VAL A CA 1
ATOM 1134 C C . VAL A 1 142 ? -18.923 -5.376 27.594 1.00 77.25 142 VAL A C 1
ATOM 1136 O O . VAL A 1 142 ? -19.419 -4.260 27.760 1.00 77.25 142 VAL A O 1
ATOM 1139 N N . ASP A 1 143 ? -19.613 -6.508 27.647 1.00 73.25 143 ASP A N 1
ATOM 1140 C CA . ASP A 1 143 ? -20.968 -6.595 28.169 1.00 73.25 143 ASP A CA 1
ATOM 1141 C C . ASP A 1 143 ? -20.875 -6.827 29.681 1.00 73.25 143 ASP A C 1
ATOM 1143 O O . ASP A 1 143 ? -20.404 -7.873 30.128 1.00 73.25 143 ASP A O 1
ATOM 1147 N N . GLU A 1 144 ? -21.251 -5.816 30.461 1.00 63.50 144 GLU A N 1
ATOM 1148 C CA . GLU A 1 144 ? -21.212 -5.873 31.927 1.00 63.50 144 GLU A CA 1
ATOM 1149 C C . GLU A 1 144 ? -22.370 -6.719 32.495 1.00 63.50 144 GLU A C 1
ATOM 1151 O O . GLU A 1 144 ? -22.263 -7.234 33.608 1.00 63.50 144 GLU A O 1
ATOM 1156 N N . GLU A 1 145 ? -23.461 -6.909 31.739 1.00 57.94 145 GLU A N 1
ATOM 1157 C CA . GLU A 1 145 ? -24.617 -7.714 32.163 1.00 57.94 145 GLU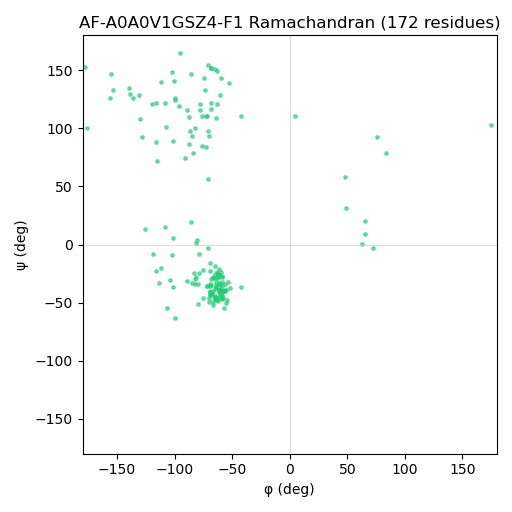 A CA 1
ATOM 1158 C C . GLU A 1 145 ? -24.376 -9.210 31.917 1.00 57.94 145 GLU A C 1
ATOM 1160 O O . GLU A 1 145 ? -24.764 -10.061 32.721 1.00 57.94 145 GLU A O 1
ATOM 1165 N N . ALA A 1 146 ? -23.653 -9.545 30.848 1.00 52.41 146 ALA A N 1
ATOM 1166 C CA . ALA A 1 146 ? -23.186 -10.894 30.578 1.00 52.41 146 ALA A CA 1
ATOM 1167 C C . ALA A 1 146 ? -21.791 -11.116 31.180 1.00 52.41 146 ALA A C 1
ATOM 1169 O O . ALA A 1 146 ? -20.799 -11.249 30.461 1.00 52.41 146 ALA A O 1
ATOM 1170 N N . ARG A 1 147 ? -21.695 -11.273 32.508 1.00 43.38 147 ARG A N 1
ATOM 1171 C CA . ARG A 1 147 ? -20.504 -11.875 33.145 1.00 43.38 147 ARG A CA 1
ATOM 1172 C C . ARG A 1 147 ? -20.428 -13.385 32.847 1.00 43.38 147 ARG A C 1
ATOM 1174 O O . ARG A 1 147 ? -20.385 -14.227 33.735 1.00 43.38 147 ARG A O 1
ATOM 1181 N N . SER A 1 148 ? -20.420 -13.714 31.560 1.00 36.75 148 SER A N 1
ATOM 1182 C CA . SER A 1 148 ? -19.991 -14.957 30.928 1.00 36.75 148 SER A CA 1
ATOM 1183 C C . SER A 1 148 ? -19.618 -14.605 29.476 1.00 36.75 148 SER A C 1
ATOM 1185 O O . SER A 1 148 ? -20.433 -13.994 28.786 1.00 36.75 148 SER A O 1
ATOM 1187 N N . PRO A 1 149 ? -18.405 -14.932 28.998 1.00 38.91 149 PRO A N 1
ATOM 1188 C CA . PRO A 1 149 ? -17.810 -14.282 27.834 1.00 38.91 149 PRO A CA 1
ATOM 1189 C C . PRO A 1 149 ? -18.517 -14.714 26.546 1.00 38.91 149 PRO A C 1
ATOM 1191 O O . PRO A 1 149 ? -18.372 -15.853 26.103 1.00 38.91 149 PRO A O 1
ATOM 1194 N N . SER A 1 150 ? -19.258 -13.805 25.912 1.00 40.75 150 SER A N 1
ATOM 1195 C CA . SER A 1 150 ? -19.820 -14.042 24.583 1.00 40.75 150 SER A CA 1
ATOM 1196 C C . SER A 1 150 ? -19.308 -13.034 23.556 1.00 40.75 150 SER A C 1
ATOM 1198 O O . SER A 1 150 ? -19.555 -11.837 23.650 1.00 40.75 150 SER A O 1
ATOM 1200 N N . SER A 1 151 ? -18.675 -13.592 22.520 1.00 42.19 151 SER A N 1
ATOM 1201 C CA . SER A 1 151 ? -18.294 -13.010 21.224 1.00 42.19 151 SER A CA 1
ATOM 1202 C C . SER A 1 151 ? -16.988 -12.205 21.136 1.00 42.19 151 SER A C 1
ATOM 1204 O O . SER A 1 151 ? -16.964 -10.988 20.992 1.00 42.19 151 SER A O 1
ATOM 1206 N N . THR A 1 152 ? -15.877 -12.939 21.059 1.00 40.59 152 THR A N 1
ATOM 1207 C CA . THR A 1 152 ? -14.652 -12.481 20.389 1.00 40.59 152 THR A CA 1
ATOM 1208 C C . THR A 1 152 ? -14.845 -12.634 18.876 1.00 40.59 152 THR A C 1
ATOM 1210 O O . THR A 1 152 ? -15.005 -13.751 18.385 1.00 40.59 152 THR A O 1
ATOM 1213 N N . LEU A 1 153 ? -14.857 -11.537 18.116 1.00 38.72 153 LEU A N 1
ATOM 1214 C CA . LEU A 1 153 ? -14.770 -11.595 16.653 1.00 38.72 153 LEU A CA 1
ATOM 1215 C C . LEU A 1 153 ? -13.291 -11.606 16.256 1.00 38.72 153 LEU A C 1
ATOM 1217 O O . LEU A 1 153 ? -12.689 -10.563 16.010 1.00 38.72 153 LEU A O 1
ATOM 1221 N N . GLU A 1 154 ? -12.695 -12.797 16.223 1.00 38.59 154 GLU A N 1
ATOM 1222 C CA . GLU A 1 154 ? -11.360 -12.988 15.658 1.00 38.59 154 GLU A CA 1
ATOM 1223 C C . GLU A 1 154 ? -11.441 -13.012 14.128 1.00 38.59 154 GLU A C 1
ATOM 1225 O O . GLU A 1 154 ? -12.117 -13.840 13.519 1.00 38.59 154 GLU A O 1
ATOM 1230 N N . SER A 1 155 ? -10.733 -12.085 13.487 1.00 38.62 155 SER A N 1
ATOM 1231 C CA . SER A 1 155 ? -10.530 -12.089 12.038 1.00 38.62 155 SER A CA 1
ATOM 1232 C C . SER A 1 155 ? -9.351 -13.008 11.709 1.00 38.62 155 SER A C 1
ATOM 1234 O O . SER A 1 155 ? -8.229 -12.552 11.511 1.00 38.62 155 SER A O 1
ATOM 1236 N N . GLY A 1 156 ? -9.601 -14.317 11.699 1.00 32.31 156 GLY A N 1
ATOM 1237 C CA . GLY A 1 156 ? -8.642 -15.349 11.308 1.00 32.31 156 GLY A CA 1
ATOM 1238 C C . GLY A 1 156 ? -9.378 -16.586 10.798 1.00 32.31 156 GLY A C 1
ATOM 1239 O O . GLY A 1 156 ? -10.354 -17.013 11.404 1.00 32.31 156 GLY A O 1
ATOM 1240 N N . SER A 1 157 ? -8.955 -17.127 9.652 1.00 40.00 157 SER A N 1
ATOM 1241 C CA . SER A 1 157 ? -9.522 -18.323 9.011 1.00 40.00 157 SER A CA 1
ATOM 1242 C C . SER A 1 157 ? -9.839 -19.447 10.005 1.00 40.00 157 SER A C 1
ATOM 1244 O O . SER A 1 157 ? -8.931 -20.099 10.512 1.00 40.00 157 SER A O 1
ATOM 1246 N N . GLY A 1 158 ? -11.123 -19.725 10.235 1.00 34.41 158 GLY A N 1
ATOM 1247 C CA . GLY A 1 158 ? -11.544 -20.820 11.106 1.00 34.41 158 GLY A CA 1
ATOM 1248 C C . GLY A 1 158 ? -13.055 -20.860 11.315 1.00 34.41 158 GLY A C 1
ATOM 1249 O O . GLY A 1 158 ? -13.611 -20.054 12.045 1.00 34.41 158 GLY A O 1
ATOM 1250 N N . ARG A 1 159 ? -13.706 -21.796 10.618 1.00 29.88 159 ARG A N 1
ATOM 1251 C CA . ARG A 1 159 ? -15.056 -22.363 10.815 1.00 29.88 159 ARG A CA 1
ATOM 1252 C C . ARG A 1 159 ? -15.917 -21.740 11.943 1.00 29.88 159 ARG A C 1
ATOM 1254 O O . ARG A 1 159 ? -15.705 -21.991 13.123 1.00 29.88 159 ARG A O 1
ATOM 1261 N N . ILE A 1 160 ? -16.979 -21.035 11.541 1.00 35.72 160 ILE A N 1
ATOM 1262 C CA . ILE A 1 160 ? -18.028 -20.481 12.414 1.00 35.72 160 ILE A CA 1
ATOM 1263 C C . ILE A 1 160 ? -18.792 -21.622 13.106 1.00 35.72 160 ILE A C 1
ATOM 1265 O O . ILE A 1 160 ? -19.604 -22.300 12.478 1.00 35.72 160 ILE A O 1
ATOM 1269 N N . THR A 1 161 ? -18.599 -21.810 14.410 1.00 31.08 161 THR A N 1
ATOM 1270 C CA . THR A 1 161 ? -19.478 -22.632 15.254 1.00 31.08 161 THR A CA 1
ATOM 1271 C C . THR A 1 161 ? -20.409 -21.732 16.065 1.00 31.08 161 THR A C 1
ATOM 1273 O O . THR A 1 161 ? -20.137 -21.353 17.200 1.00 31.08 161 THR A O 1
ATOM 1276 N N . LYS A 1 162 ? -21.574 -21.403 15.492 1.00 36.00 162 LYS A N 1
ATOM 1277 C CA . LYS A 1 162 ? -22.717 -20.891 16.266 1.00 36.00 162 LYS A CA 1
ATOM 1278 C C . LYS A 1 162 ? -23.295 -22.043 17.097 1.00 36.00 162 LYS A C 1
ATOM 1280 O O . LYS A 1 162 ? -24.108 -22.810 16.591 1.00 36.00 162 LYS A O 1
ATOM 1285 N N . ARG A 1 163 ? -22.940 -22.160 18.381 1.00 31.44 163 ARG A N 1
ATOM 1286 C CA . ARG A 1 163 ? -23.786 -22.896 19.338 1.00 31.44 163 ARG A CA 1
ATOM 1287 C C . ARG A 1 163 ? -24.857 -21.947 19.865 1.00 31.44 163 ARG A C 1
ATOM 1289 O O . ARG A 1 163 ? -24.645 -21.201 20.812 1.00 31.44 163 ARG A O 1
ATOM 1296 N N . ARG A 1 164 ? -26.012 -21.967 19.202 1.00 31.53 164 ARG A N 1
ATOM 1297 C CA . ARG A 1 164 ? -27.247 -21.329 19.662 1.00 31.53 164 ARG A CA 1
ATOM 1298 C C . ARG A 1 164 ? -27.914 -22.294 20.647 1.00 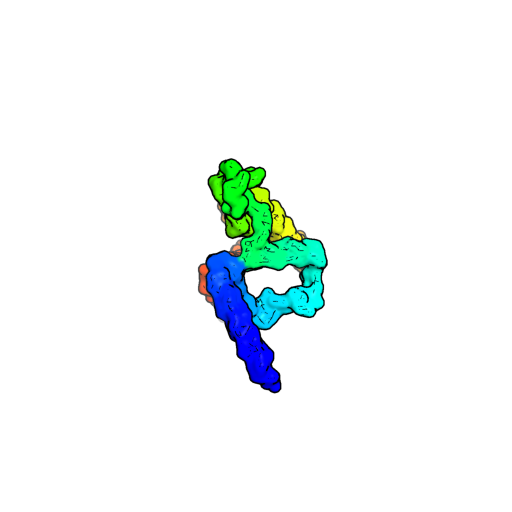31.53 164 ARG A C 1
ATOM 1300 O O . ARG A 1 164 ? -28.521 -23.264 20.214 1.00 31.53 164 ARG A O 1
ATOM 1307 N N . SER A 1 165 ? -27.769 -22.068 21.951 1.00 31.53 165 SER A N 1
ATOM 1308 C CA . SER A 1 165 ? -28.625 -22.732 22.941 1.00 31.53 165 SER A CA 1
ATOM 1309 C C . SER A 1 165 ? -29.878 -21.880 23.109 1.00 31.53 165 SER A C 1
ATOM 1311 O O . SER A 1 165 ? -29.855 -20.844 23.768 1.00 31.53 165 SER A O 1
ATOM 1313 N N . LEU A 1 166 ? -30.947 -22.270 22.417 1.00 32.66 166 LEU A N 1
ATOM 1314 C CA . LEU A 1 166 ? -32.298 -21.802 22.703 1.00 32.66 166 LEU A CA 1
ATOM 1315 C C . LEU A 1 166 ? -32.764 -22.554 23.955 1.00 32.66 166 LEU A C 1
ATOM 1317 O O . LEU A 1 166 ? -32.984 -23.759 23.889 1.00 32.66 166 LEU A O 1
ATOM 1321 N N . ARG A 1 167 ? -32.907 -21.862 25.088 1.00 30.73 167 ARG A N 1
ATOM 1322 C CA . ARG A 1 167 ? -33.739 -22.340 26.199 1.00 30.73 167 ARG A CA 1
ATOM 1323 C C . ARG A 1 167 ? -34.997 -21.488 26.238 1.00 30.73 167 ARG A C 1
ATOM 1325 O O . ARG A 1 167 ? -34.975 -20.350 26.691 1.00 30.73 167 ARG A O 1
ATOM 1332 N N . THR A 1 168 ? -36.075 -22.048 25.710 1.00 32.78 168 THR A N 1
ATOM 1333 C CA . THR A 1 168 ? -37.446 -21.650 26.025 1.00 32.78 168 THR A CA 1
ATOM 1334 C C . THR A 1 168 ? -37.725 -22.056 27.470 1.00 32.78 168 THR A C 1
ATOM 1336 O O . THR A 1 168 ? -37.562 -23.223 27.817 1.00 32.78 168 THR A O 1
ATOM 1339 N N . GLY A 1 169 ? -38.085 -21.098 28.322 1.00 30.02 169 GLY A N 1
ATOM 1340 C CA . GLY A 1 169 ? -38.538 -21.373 29.684 1.00 30.02 169 GLY A CA 1
ATOM 1341 C C . GLY A 1 169 ? -40.037 -21.669 29.739 1.00 30.02 169 GLY A C 1
ATOM 1342 O O . GLY A 1 169 ? -40.791 -21.081 28.970 1.00 30.02 169 GLY A O 1
ATOM 1343 N N . CYS A 1 170 ? -40.435 -22.551 30.657 1.00 30.53 170 CYS A N 1
ATOM 1344 C CA . CYS A 1 170 ? -41.679 -22.555 31.452 1.00 30.53 170 CYS A CA 1
ATOM 1345 C C . CYS A 1 17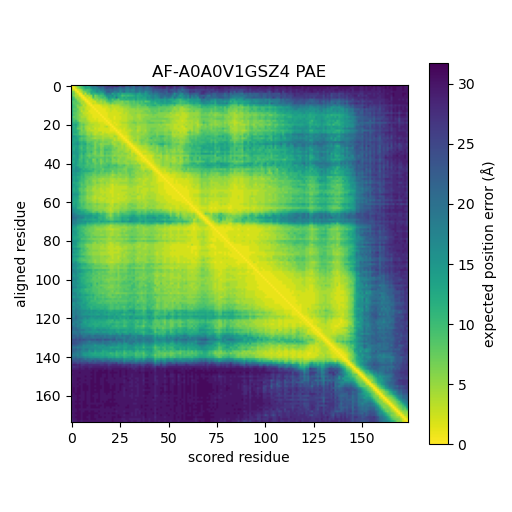0 ? -41.567 -23.751 32.419 1.00 30.53 170 CYS A C 1
ATOM 1347 O O . CYS A 1 170 ? -41.480 -24.880 31.961 1.00 30.53 170 CYS A O 1
ATOM 1349 N N . LYS A 1 171 ? -41.205 -23.511 33.686 1.00 33.25 171 LYS A N 1
ATOM 1350 C CA . LYS A 1 171 ? -42.084 -23.313 34.860 1.00 33.25 171 LYS A CA 1
ATOM 1351 C C . LYS A 1 171 ? -42.688 -24.631 35.362 1.00 33.25 171 LYS A C 1
ATOM 1353 O O . LYS A 1 171 ? -43.758 -25.029 34.920 1.00 33.25 171 LYS A O 1
ATOM 1358 N N . ASP A 1 172 ? -41.988 -25.230 36.321 1.00 35.06 172 ASP A N 1
ATOM 1359 C CA . ASP A 1 172 ? -42.517 -26.228 37.249 1.00 35.06 172 ASP A CA 1
ATOM 1360 C C . ASP A 1 172 ? -43.418 -25.553 38.290 1.00 35.06 172 ASP A C 1
ATOM 1362 O O . ASP A 1 172 ? -43.009 -24.547 38.871 1.00 35.06 172 ASP A O 1
ATOM 1366 N N . THR A 1 173 ? -44.603 -26.124 38.522 1.00 35.88 173 THR A N 1
ATOM 1367 C CA . THR A 1 173 ? -45.345 -26.177 39.801 1.00 35.88 173 THR A CA 1
ATOM 1368 C C . THR A 1 173 ? -46.633 -26.988 39.603 1.00 35.88 173 THR A C 1
ATOM 1370 O O . THR A 1 173 ? -47.276 -26.792 38.568 1.00 35.88 173 THR A O 1
ATOM 1373 N N . PRO A 1 174 ? -47.166 -27.634 40.652 1.00 40.31 174 PRO A N 1
ATOM 1374 C CA . PRO A 1 174 ? -46.544 -28.561 41.598 1.00 40.31 174 PRO A CA 1
ATOM 1375 C C . PRO A 1 174 ? -46.752 -30.036 41.206 1.00 40.31 174 PRO A C 1
ATOM 1377 O O . PRO A 1 174 ? -47.730 -30.343 40.487 1.00 40.31 174 PRO A O 1
#

Solvent-accessible surface area (backbone atoms only — not comparable to full-atom values): 10996 Å² total; per-residue (Å²): 132,65,66,68,60,50,59,55,50,49,56,52,49,55,57,40,52,68,33,91,67,41,15,68,38,49,62,64,47,69,76,39,78,72,67,51,40,50,79,81,64,50,60,100,52,53,71,76,52,48,70,51,50,55,36,48,62,44,70,61,60,97,33,42,56,70,44,89,88,47,92,65,25,43,26,91,78,77,60,47,73,59,19,38,67,66,38,53,74,77,63,35,53,83,67,38,45,65,61,50,50,53,52,51,51,55,52,48,52,56,50,48,63,58,45,48,77,79,35,84,66,57,43,62,63,44,61,40,65,93,77,77,31,86,57,54,54,70,72,45,77,70,60,82,87,51,91,59,96,79,82,84,86,72,95,61,98,69,86,89,78,86,82,79,82,84,78,86,85,81,84,91,82,136